Protein AF-A0A971KL78-F1 (afdb_monomer_lite)

pLDDT: mean 89.02, std 10.96, range [51.97, 97.44]

Structure (mmCIF, N/CA/C/O backbone):
data_AF-A0A971KL78-F1
#
_entry.id   AF-A0A971KL78-F1
#
loop_
_atom_site.group_PDB
_atom_site.id
_atom_site.type_symbol
_atom_site.label_atom_id
_atom_site.label_alt_id
_atom_site.label_comp_id
_atom_site.label_asym_id
_atom_site.label_entity_id
_atom_site.label_seq_id
_atom_site.pdbx_PDB_ins_code
_atom_site.Cartn_x
_atom_site.Cartn_y
_atom_site.Cartn_z
_atom_site.occupancy
_atom_site.B_iso_or_equiv
_atom_site.auth_seq_id
_atom_site.auth_comp_id
_atom_site.auth_asym_id
_atom_site.auth_atom_id
_atom_site.pdbx_PDB_model_num
ATOM 1 N N . MET A 1 1 ? -12.984 -8.603 -18.572 1.00 73.31 1 MET A N 1
ATOM 2 C CA . MET A 1 1 ? -12.598 -7.191 -18.799 1.00 73.31 1 MET A CA 1
ATOM 3 C C . MET A 1 1 ? -12.583 -6.493 -17.452 1.00 73.31 1 MET A C 1
ATOM 5 O O . MET A 1 1 ? -13.339 -6.911 -16.586 1.00 73.31 1 MET A O 1
ATOM 9 N N . VAL A 1 2 ? -11.698 -5.517 -17.258 1.00 88.19 2 VAL A N 1
ATOM 10 C CA . VAL A 1 2 ? -11.630 -4.699 -16.035 1.00 88.19 2 VAL A CA 1
ATOM 11 C C . VAL A 1 2 ? -12.185 -3.310 -16.336 1.00 88.19 2 VAL A C 1
ATOM 13 O O . VAL A 1 2 ? -11.997 -2.821 -17.449 1.00 88.19 2 VAL A O 1
ATOM 16 N N . ASP A 1 3 ? -12.849 -2.686 -15.364 1.00 96.12 3 ASP A N 1
ATOM 17 C CA . ASP A 1 3 ? -13.501 -1.384 -15.555 1.00 96.12 3 ASP A CA 1
ATOM 18 C C . ASP A 1 3 ? -12.503 -0.219 -15.611 1.00 96.12 3 ASP A C 1
ATOM 20 O O . ASP A 1 3 ? -12.677 0.716 -16.389 1.00 96.12 3 ASP A O 1
ATOM 24 N N . ILE A 1 4 ? -11.441 -0.269 -14.796 1.00 94.56 4 ILE A N 1
ATOM 25 C CA . ILE A 1 4 ? -10.407 0.775 -14.737 1.00 94.56 4 ILE A CA 1
ATOM 26 C C . ILE A 1 4 ? -9.016 0.119 -14.681 1.00 94.56 4 ILE A C 1
ATOM 28 O O . ILE A 1 4 ? -8.547 -0.227 -13.594 1.00 94.56 4 ILE A O 1
ATOM 32 N N . PRO A 1 5 ? -8.340 -0.084 -15.828 1.00 93.56 5 PRO A N 1
ATOM 33 C CA . PRO A 1 5 ? -6.958 -0.553 -15.849 1.00 93.56 5 PRO A CA 1
ATOM 34 C C . PRO A 1 5 ? -5.993 0.586 -15.487 1.00 93.56 5 PRO A C 1
ATOM 36 O O . PRO A 1 5 ? -6.046 1.666 -16.073 1.00 93.56 5 PRO A O 1
ATOM 39 N N . LEU A 1 6 ? -5.081 0.337 -14.544 1.00 94.00 6 LEU A N 1
ATOM 40 C CA . LEU A 1 6 ? -3.993 1.254 -14.193 1.00 94.00 6 LEU A CA 1
ATOM 41 C C . LEU A 1 6 ? -2.659 0.622 -14.583 1.00 94.00 6 LEU A C 1
ATOM 43 O O . LEU A 1 6 ? -2.193 -0.317 -13.937 1.00 94.00 6 LEU A O 1
ATOM 47 N N . ASN A 1 7 ? -2.056 1.147 -15.646 1.00 93.12 7 ASN A N 1
ATOM 48 C CA . ASN A 1 7 ? -0.799 0.649 -16.190 1.00 93.12 7 ASN A CA 1
ATOM 49 C C . ASN A 1 7 ? 0.348 1.578 -15.786 1.00 93.12 7 ASN A C 1
ATOM 51 O O . ASN A 1 7 ? 0.187 2.798 -15.782 1.00 93.12 7 ASN A O 1
ATOM 55 N N . ALA A 1 8 ? 1.507 1.000 -15.481 1.00 91.00 8 ALA A N 1
ATOM 56 C CA . ALA A 1 8 ? 2.732 1.732 -15.202 1.00 91.00 8 ALA A CA 1
ATOM 57 C C . ALA A 1 8 ? 3.805 1.323 -16.213 1.00 91.00 8 ALA A C 1
ATOM 59 O O . ALA A 1 8 ? 3.870 0.164 -16.617 1.00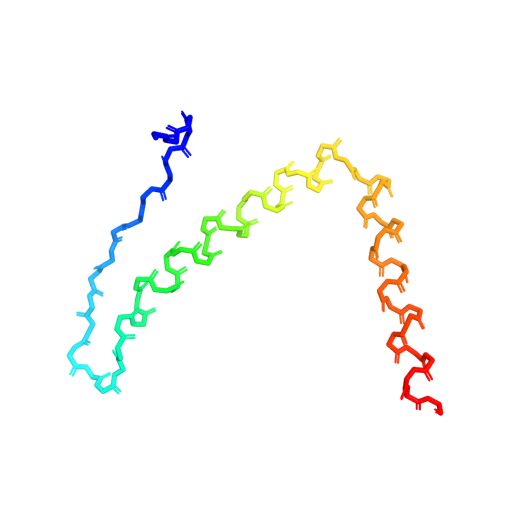 91.00 8 ALA A O 1
ATOM 60 N N . VAL A 1 9 ? 4.650 2.271 -16.609 1.00 89.38 9 VAL A N 1
ATOM 61 C CA . VAL A 1 9 ? 5.823 2.006 -17.448 1.00 89.38 9 VAL A CA 1
ATOM 62 C C . VAL A 1 9 ? 7.056 2.463 -16.689 1.00 89.38 9 VAL A C 1
ATOM 64 O O . VAL A 1 9 ? 7.066 3.539 -16.092 1.00 89.38 9 VAL A O 1
ATOM 67 N N . SER A 1 10 ? 8.093 1.638 -16.720 1.00 86.12 10 SER A N 1
ATOM 68 C CA . SER A 1 10 ? 9.373 1.890 -16.074 1.00 86.12 10 SER A CA 1
ATOM 69 C C . SER A 1 10 ? 10.503 1.402 -16.963 1.00 86.12 10 SER A C 1
ATOM 71 O O . SER A 1 10 ? 10.378 0.399 -17.666 1.00 86.12 10 SER A O 1
ATOM 73 N N . GLN A 1 11 ? 11.626 2.108 -16.915 1.00 85.94 11 GLN A N 1
ATOM 74 C CA . GLN A 1 11 ? 12.856 1.631 -17.521 1.00 85.94 11 GLN A CA 1
ATOM 75 C C . GLN A 1 11 ? 13.567 0.717 -16.524 1.00 85.94 11 GLN A C 1
ATOM 77 O O . GLN A 1 11 ? 13.924 1.150 -15.429 1.00 85.94 11 GLN A O 1
ATOM 82 N N . GLU A 1 12 ? 13.765 -0.542 -16.901 1.00 80.31 12 GLU A N 1
ATOM 83 C CA . GLU A 1 12 ? 14.524 -1.484 -16.083 1.00 80.31 12 GLU A CA 1
ATOM 84 C C . GLU A 1 12 ? 16.026 -1.237 -16.233 1.00 80.31 12 GLU A C 1
ATOM 86 O O . GLU A 1 12 ? 16.530 -0.973 -17.330 1.00 80.31 12 GLU A O 1
ATOM 91 N N . THR A 1 13 ? 16.753 -1.347 -15.125 1.00 79.56 13 THR A N 1
ATOM 92 C CA . THR A 1 13 ? 18.211 -1.438 -15.154 1.00 79.56 13 THR A CA 1
ATOM 93 C C . THR A 1 13 ? 18.605 -2.904 -15.302 1.00 79.56 13 THR A C 1
ATOM 95 O O . THR A 1 13 ? 17.966 -3.798 -14.756 1.00 79.56 13 THR A O 1
ATOM 98 N N . SER A 1 14 ? 19.680 -3.183 -16.037 1.00 70.88 14 SER A N 1
ATOM 99 C CA . SER A 1 14 ? 20.155 -4.549 -16.316 1.00 70.88 14 SER A CA 1
ATOM 100 C C . SER A 1 14 ? 20.755 -5.273 -15.098 1.00 70.88 14 SER A C 1
ATOM 102 O O . SER A 1 14 ? 21.345 -6.345 -15.237 1.00 70.88 14 SER A O 1
ATOM 104 N N . TYR A 1 15 ? 20.638 -4.699 -13.898 1.00 65.62 15 TYR A N 1
ATOM 105 C CA . TYR A 1 15 ? 21.307 -5.180 -12.698 1.00 65.62 15 TYR A CA 1
ATOM 106 C C . TYR A 1 15 ? 20.394 -6.112 -11.883 1.00 65.62 15 TYR A C 1
ATOM 108 O O . TYR A 1 15 ? 19.557 -5.666 -11.108 1.00 65.62 15 TYR A O 1
ATOM 116 N N . GLN A 1 16 ? 20.576 -7.417 -12.096 1.00 58.84 16 GLN A N 1
ATOM 117 C CA . GLN A 1 16 ? 20.249 -8.569 -11.231 1.00 58.84 16 GLN A CA 1
ATOM 118 C C . GLN A 1 16 ? 18.905 -8.669 -10.470 1.00 58.84 16 GLN A C 1
ATOM 120 O O . GLN A 1 16 ? 18.790 -9.534 -9.604 1.00 58.84 16 GLN A O 1
ATOM 125 N N . PHE A 1 17 ? 17.850 -7.928 -10.814 1.00 64.94 17 PHE A N 1
ATOM 126 C CA . PHE A 1 17 ? 16.519 -8.181 -10.245 1.00 64.94 17 PHE A CA 1
ATOM 127 C C . PHE A 1 17 ? 15.414 -8.136 -11.300 1.00 64.94 17 PHE A C 1
ATOM 129 O O . PHE A 1 17 ? 15.350 -7.225 -12.121 1.00 64.94 17 PHE A O 1
ATOM 136 N N . GLU A 1 18 ? 14.532 -9.136 -11.264 1.00 64.88 18 GLU A N 1
ATOM 137 C CA . GLU A 1 18 ? 13.343 -9.218 -12.110 1.00 64.88 18 GLU A CA 1
ATOM 138 C C . GLU A 1 18 ? 12.451 -7.980 -11.888 1.00 64.88 18 GLU A C 1
ATOM 140 O O . GLU A 1 18 ? 11.943 -7.760 -10.788 1.00 64.88 18 GLU A O 1
ATOM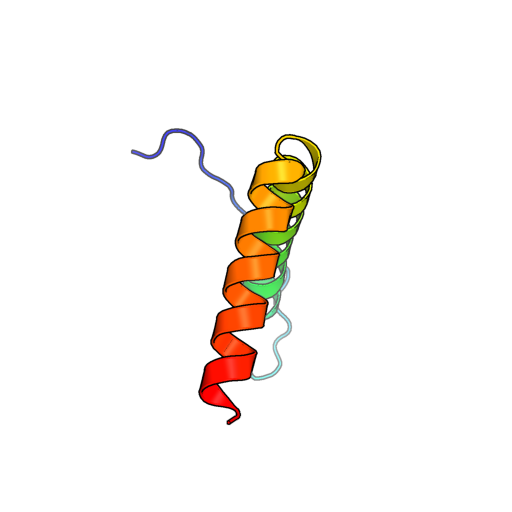 145 N N . ALA A 1 19 ? 12.296 -7.162 -12.937 1.00 79.25 19 ALA A N 1
ATOM 146 C CA . ALA A 1 19 ? 11.354 -6.040 -13.061 1.00 79.25 19 ALA A CA 1
ATOM 147 C C . ALA A 1 19 ? 11.220 -5.125 -11.818 1.00 79.25 19 ALA A C 1
ATOM 149 O O . ALA A 1 19 ? 10.112 -4.772 -11.392 1.00 79.25 19 ALA A O 1
ATOM 150 N N . PHE A 1 20 ? 12.343 -4.757 -11.192 1.00 86.62 20 PHE A N 1
ATOM 151 C CA . PHE A 1 20 ? 12.335 -3.979 -9.952 1.00 86.62 20 PHE A CA 1
ATOM 152 C C . PHE A 1 20 ? 11.765 -2.569 -10.149 1.00 86.62 20 PHE A C 1
ATOM 154 O O . PHE A 1 20 ? 10.974 -2.104 -9.322 1.00 86.62 20 PHE A O 1
ATOM 161 N N . ALA A 1 21 ? 12.110 -1.898 -11.253 1.00 88.81 21 ALA A N 1
ATOM 162 C CA . ALA A 1 21 ? 11.603 -0.558 -11.527 1.00 88.81 21 ALA A CA 1
ATOM 163 C C . ALA A 1 21 ? 10.086 -0.586 -11.783 1.00 88.81 21 ALA A C 1
ATOM 165 O O . ALA A 1 21 ? 9.360 0.287 -11.303 1.00 88.81 21 ALA A O 1
ATOM 166 N N . SER 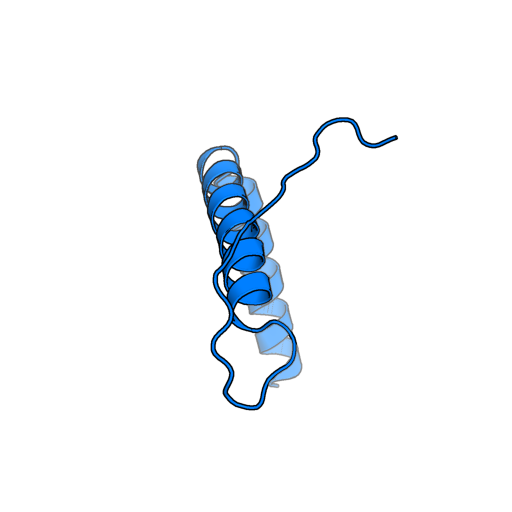A 1 22 ? 9.592 -1.631 -12.449 1.00 90.44 22 SER A N 1
ATOM 167 C CA . SER A 1 22 ? 8.166 -1.845 -12.705 1.00 90.44 22 SER A CA 1
ATOM 168 C C . SER A 1 22 ? 7.409 -2.050 -11.408 1.00 90.44 22 SER A C 1
ATOM 170 O O . SER A 1 22 ? 6.381 -1.411 -11.170 1.00 90.44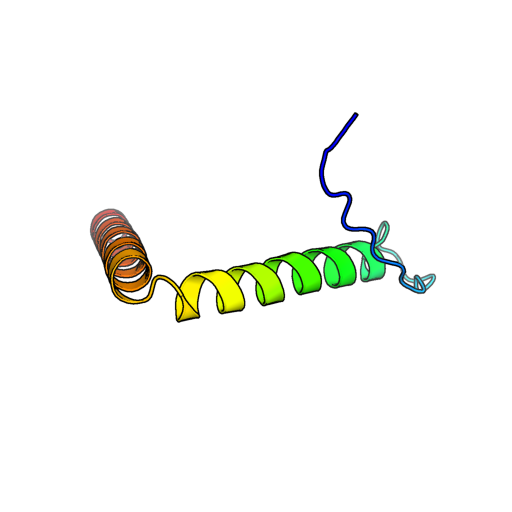 22 SER A O 1
ATOM 172 N N . ARG A 1 23 ? 7.963 -2.854 -10.496 1.00 91.31 23 ARG A N 1
ATOM 173 C CA . ARG A 1 23 ? 7.361 -3.061 -9.180 1.00 91.31 23 ARG A CA 1
ATOM 174 C C . ARG A 1 23 ? 7.271 -1.768 -8.376 1.00 91.31 23 ARG A C 1
ATOM 176 O O . ARG A 1 23 ? 6.239 -1.530 -7.750 1.00 91.31 23 ARG A O 1
ATOM 183 N N . ILE A 1 24 ? 8.305 -0.925 -8.408 1.00 92.75 24 ILE A N 1
ATOM 184 C CA . ILE A 1 24 ? 8.259 0.399 -7.773 1.00 92.75 24 ILE A CA 1
ATOM 185 C C . ILE A 1 24 ? 7.169 1.259 -8.414 1.00 92.75 24 ILE A C 1
ATOM 187 O O . ILE A 1 24 ? 6.349 1.816 -7.689 1.00 92.75 24 ILE A O 1
ATOM 191 N N . ALA A 1 25 ? 7.107 1.329 -9.745 1.00 93.56 25 ALA A N 1
ATOM 192 C CA . ALA A 1 25 ? 6.117 2.144 -10.447 1.00 93.56 25 ALA A CA 1
ATOM 193 C C . ALA A 1 25 ? 4.676 1.725 -10.097 1.00 93.56 25 ALA A C 1
ATOM 195 O O . ALA A 1 25 ? 3.827 2.568 -9.801 1.00 93.56 25 ALA A O 1
ATOM 196 N N . HIS A 1 26 ? 4.414 0.418 -10.028 1.00 95.25 26 HIS A N 1
ATOM 197 C CA . HIS A 1 26 ? 3.128 -0.110 -9.573 1.00 95.25 26 HIS A CA 1
ATOM 198 C C . HIS A 1 26 ? 2.852 0.174 -8.085 1.00 95.25 26 HIS A C 1
ATOM 200 O O . HIS A 1 26 ? 1.721 0.516 -7.733 1.00 95.25 26 HIS A O 1
ATOM 206 N N . LEU A 1 27 ? 3.856 0.095 -7.204 1.00 95.94 27 LEU A N 1
ATOM 207 C CA . LEU A 1 27 ? 3.706 0.473 -5.792 1.00 95.94 27 LEU A CA 1
ATOM 208 C C . LEU A 1 27 ? 3.398 1.965 -5.620 1.00 95.94 27 LEU A C 1
ATOM 210 O O . LEU A 1 27 ? 2.582 2.317 -4.771 1.00 95.94 27 LEU A O 1
ATOM 214 N N . SER A 1 28 ? 3.983 2.837 -6.442 1.00 96.06 28 SER A N 1
ATOM 215 C CA . SER A 1 28 ? 3.685 4.272 -6.426 1.00 96.06 28 SER A CA 1
ATOM 216 C C . SER A 1 28 ? 2.228 4.569 -6.788 1.00 96.06 28 SER A C 1
ATOM 218 O O . SER A 1 28 ? 1.614 5.437 -6.168 1.00 96.06 28 SER A O 1
ATOM 220 N N . ILE A 1 29 ? 1.640 3.828 -7.737 1.00 97.00 29 ILE A N 1
ATOM 221 C CA . ILE A 1 29 ? 0.203 3.937 -8.046 1.00 97.00 29 ILE A CA 1
ATOM 222 C C . ILE A 1 29 ? -0.634 3.586 -6.810 1.00 97.00 29 ILE A C 1
ATOM 224 O O . ILE A 1 29 ? -1.562 4.317 -6.462 1.00 97.00 29 ILE A O 1
ATOM 228 N N . ILE A 1 30 ? -0.298 2.487 -6.128 1.00 96.88 30 ILE A N 1
ATOM 229 C CA . ILE A 1 30 ? -1.006 2.053 -4.917 1.00 96.88 30 ILE A CA 1
ATOM 230 C C . ILE A 1 30 ? -0.901 3.115 -3.817 1.00 96.88 30 ILE A C 1
ATOM 232 O O . ILE A 1 30 ? -1.912 3.434 -3.189 1.00 96.88 30 ILE A O 1
ATOM 236 N N . ASP A 1 31 ? 0.283 3.693 -3.605 1.00 96.69 31 ASP A N 1
ATOM 237 C CA . ASP A 1 31 ? 0.498 4.721 -2.583 1.00 96.69 31 ASP A CA 1
ATOM 238 C C . ASP A 1 31 ? -0.326 5.989 -2.862 1.00 96.69 31 ASP A C 1
ATOM 240 O O . ASP A 1 31 ? -1.041 6.485 -1.986 1.00 96.69 31 ASP A O 1
ATOM 244 N N . ALA A 1 32 ? -0.343 6.459 -4.113 1.00 96.50 32 ALA A N 1
ATOM 245 C CA . ALA A 1 32 ? -1.150 7.611 -4.511 1.00 96.50 32 ALA A CA 1
ATOM 246 C C . ALA A 1 32 ? -2.656 7.377 -4.280 1.00 96.50 32 ALA A C 1
ATOM 248 O O . ALA A 1 32 ? -3.353 8.240 -3.733 1.00 96.50 32 ALA A O 1
ATOM 249 N N . LEU A 1 33 ? -3.162 6.192 -4.644 1.00 96.69 33 LEU A N 1
ATOM 250 C CA . LEU A 1 33 ? -4.554 5.812 -4.392 1.00 96.69 33 LEU A CA 1
ATOM 251 C C . LEU A 1 33 ? -4.855 5.735 -2.895 1.00 96.69 33 LEU A C 1
ATOM 253 O O . LEU A 1 33 ? -5.892 6.235 -2.449 1.00 96.69 33 LEU A O 1
ATOM 257 N N . TYR A 1 34 ? -3.948 5.148 -2.115 1.00 95.88 34 TYR A N 1
ATOM 258 C CA . TYR A 1 34 ? -4.090 5.044 -0.670 1.00 95.88 34 TYR A CA 1
ATOM 259 C C . TYR A 1 34 ? -4.212 6.424 -0.020 1.00 95.88 34 TYR A C 1
ATOM 261 O O . TYR A 1 34 ? -5.146 6.650 0.752 1.00 95.88 34 TYR A O 1
ATOM 269 N N . ILE A 1 35 ? -3.340 7.376 -0.371 1.00 96.44 35 ILE A N 1
ATOM 270 C CA . ILE A 1 35 ? -3.421 8.750 0.141 1.00 96.44 35 ILE A CA 1
ATOM 271 C C . ILE A 1 35 ? -4.733 9.419 -0.280 1.00 96.44 35 ILE A C 1
ATOM 273 O O . ILE A 1 35 ? -5.409 10.015 0.561 1.00 96.44 35 ILE A O 1
ATOM 277 N N . GLY A 1 36 ? -5.144 9.276 -1.543 1.00 96.44 36 GLY A N 1
ATOM 278 C CA . GLY A 1 36 ? -6.406 9.834 -2.034 1.00 96.44 36 GLY A CA 1
ATOM 279 C C . GLY A 1 36 ? -7.629 9.323 -1.264 1.00 96.44 36 GLY A C 1
ATOM 280 O O . GLY A 1 36 ? -8.490 10.108 -0.855 1.00 96.44 36 GLY A O 1
ATOM 281 N N . VAL A 1 37 ? -7.698 8.014 -1.009 1.00 96.12 37 VAL A N 1
ATOM 282 C CA . VAL A 1 37 ? -8.778 7.404 -0.217 1.00 96.12 37 VAL A CA 1
ATOM 283 C C . VAL A 1 37 ? -8.687 7.821 1.248 1.00 96.12 37 VAL A C 1
ATOM 285 O O . VAL A 1 37 ? -9.707 8.180 1.836 1.00 96.12 37 VAL A O 1
ATOM 288 N N . LYS A 1 38 ? -7.482 7.840 1.826 1.00 95.75 38 LYS A N 1
ATOM 289 C CA . LYS A 1 38 ? -7.239 8.258 3.212 1.00 95.75 38 LYS A CA 1
ATOM 290 C C . LYS A 1 38 ? -7.724 9.679 3.473 1.00 95.75 38 LYS A C 1
ATOM 292 O O . LYS A 1 38 ? -8.373 9.917 4.488 1.00 95.75 38 LYS A O 1
ATOM 297 N N . LEU A 1 39 ? -7.441 10.613 2.566 1.00 95.44 39 LEU A N 1
ATOM 298 C CA . LEU A 1 39 ? -7.893 12.001 2.690 1.00 95.44 39 LEU A CA 1
ATOM 299 C C . LEU A 1 39 ? -9.422 12.106 2.621 1.00 95.44 39 LEU A C 1
ATOM 301 O O . LEU A 1 39 ? -10.014 12.848 3.400 1.00 95.44 39 LEU A O 1
ATOM 305 N N . LYS A 1 40 ? -10.068 11.321 1.748 1.00 96.75 40 LYS A N 1
ATOM 306 C CA . LYS A 1 40 ? -11.536 11.281 1.627 1.00 96.75 40 LYS A CA 1
ATOM 307 C C . LYS A 1 40 ? -12.232 10.558 2.785 1.00 96.75 40 LYS A C 1
ATOM 309 O O . LYS A 1 40 ? -13.390 10.844 3.064 1.00 96.75 40 LYS A O 1
ATOM 314 N N . ARG A 1 41 ? -11.567 9.597 3.434 1.00 96.25 41 ARG A N 1
ATOM 315 C CA . ARG A 1 41 ? -12.138 8.706 4.464 1.00 96.25 41 ARG A CA 1
ATOM 316 C C . ARG A 1 41 ? -11.302 8.720 5.743 1.00 96.25 41 ARG A C 1
ATOM 318 O O . ARG A 1 41 ? -10.911 7.667 6.254 1.00 96.25 41 ARG A O 1
ATOM 325 N N . LYS A 1 42 ? -11.003 9.918 6.245 1.00 93.56 42 LYS A N 1
ATOM 326 C CA . LYS A 1 42 ? -10.055 10.140 7.346 1.00 93.56 42 LYS A CA 1
ATOM 327 C C . LYS A 1 42 ? -10.386 9.328 8.603 1.00 93.56 42 LYS A C 1
ATOM 329 O O . LYS A 1 42 ? -9.508 8.635 9.111 1.00 93.56 42 LYS A O 1
ATOM 334 N N . ASP A 1 43 ? -11.634 9.366 9.066 1.00 95.94 43 ASP A N 1
ATOM 335 C CA . ASP A 1 43 ? -12.029 8.719 10.327 1.00 95.94 43 ASP A CA 1
ATOM 336 C C . ASP A 1 43 ? -11.958 7.191 10.241 1.00 95.94 43 ASP A C 1
ATOM 338 O O . ASP A 1 43 ? -11.308 6.558 11.073 1.00 95.94 43 ASP A O 1
ATOM 342 N N . LEU A 1 44 ? -12.505 6.610 9.166 1.00 96.31 44 LEU A N 1
ATOM 343 C CA . LEU A 1 44 ? -12.401 5.172 8.886 1.00 96.31 44 LEU A CA 1
ATOM 344 C C . LEU A 1 44 ? -10.941 4.720 8.766 1.00 96.31 44 LEU A C 1
ATOM 346 O O . LEU A 1 44 ? -10.564 3.656 9.255 1.00 96.31 44 LEU A O 1
ATOM 350 N N . THR A 1 45 ? -10.098 5.543 8.137 1.00 95.50 45 THR A N 1
ATOM 351 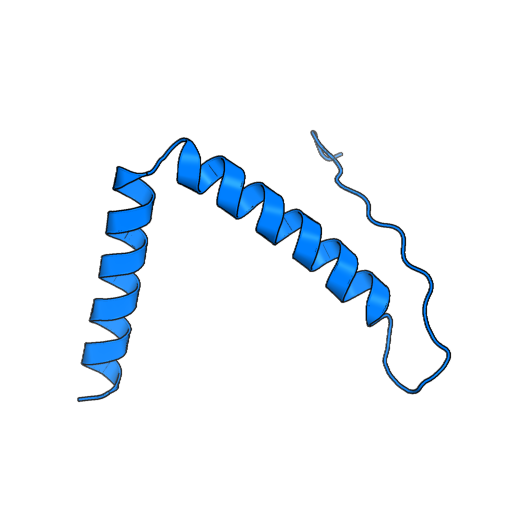C CA . THR A 1 45 ? -8.672 5.234 7.990 1.00 95.50 45 THR A CA 1
ATOM 352 C C . THR A 1 45 ? -7.956 5.259 9.340 1.00 95.50 45 THR A C 1
ATOM 354 O O . THR A 1 45 ? -7.155 4.373 9.629 1.00 95.50 45 THR A O 1
ATOM 357 N N . ASN A 1 46 ? -8.258 6.236 10.198 1.00 95.56 46 ASN A N 1
ATOM 358 C CA . ASN A 1 46 ? -7.688 6.311 11.542 1.00 95.56 46 ASN A CA 1
ATOM 359 C C . ASN A 1 46 ? -8.107 5.118 12.408 1.00 95.56 46 ASN A C 1
ATOM 361 O O . ASN A 1 46 ? -7.271 4.561 13.120 1.00 95.56 46 ASN A O 1
ATOM 365 N N . GLU A 1 47 ? -9.371 4.697 12.324 1.00 97.44 47 GLU A N 1
ATOM 366 C CA . GLU A 1 47 ? -9.864 3.516 13.033 1.00 97.44 47 GLU A CA 1
ATOM 367 C C . GLU A 1 47 ? -9.142 2.241 12.571 1.00 97.44 47 GLU A C 1
ATOM 369 O O . GLU A 1 47 ? -8.659 1.467 13.401 1.00 97.44 47 GLU A O 1
ATOM 374 N N . ALA A 1 48 ? -8.996 2.048 11.257 1.00 95.12 48 ALA A N 1
ATOM 375 C CA . ALA A 1 48 ? -8.273 0.910 10.695 1.00 95.12 48 ALA A CA 1
ATOM 376 C C . ALA A 1 48 ? -6.799 0.881 11.146 1.00 95.12 48 ALA A C 1
ATOM 378 O O . ALA A 1 48 ? -6.304 -0.157 11.592 1.00 95.12 48 ALA A O 1
ATOM 379 N N . ILE A 1 49 ? -6.110 2.030 11.112 1.00 94.94 49 ILE A N 1
ATOM 380 C CA . ILE A 1 49 ? -4.724 2.153 11.593 1.00 94.94 49 ILE A CA 1
ATOM 381 C C . ILE A 1 49 ? -4.633 1.842 13.091 1.00 94.94 49 ILE A C 1
ATOM 383 O O . ILE A 1 49 ? -3.684 1.182 13.520 1.00 94.94 49 ILE A O 1
ATOM 387 N N . LYS A 1 50 ? -5.601 2.299 13.894 1.00 96.38 50 LYS A N 1
ATOM 388 C CA . LYS A 1 50 ? -5.647 2.010 15.331 1.00 96.38 50 LYS A CA 1
ATOM 389 C C . LYS A 1 50 ? -5.765 0.505 15.582 1.00 96.38 50 LYS A C 1
ATOM 391 O O . LYS A 1 50 ? -4.923 -0.041 16.287 1.00 96.38 50 LYS A O 1
ATOM 396 N N . LYS A 1 51 ? -6.720 -0.173 14.933 1.00 96.06 51 LYS A N 1
ATOM 397 C CA . LYS A 1 51 ? -6.907 -1.633 15.041 1.00 96.06 51 LYS A CA 1
ATOM 398 C C . LYS A 1 51 ? -5.639 -2.406 14.682 1.00 96.06 51 LYS A C 1
ATOM 400 O O . LYS A 1 51 ? -5.230 -3.292 15.425 1.00 96.06 51 LYS A O 1
ATOM 405 N N . MET A 1 52 ? -4.986 -2.035 13.580 1.00 94.62 52 MET A N 1
ATOM 406 C CA . MET A 1 52 ? -3.724 -2.650 13.162 1.00 94.62 52 MET A CA 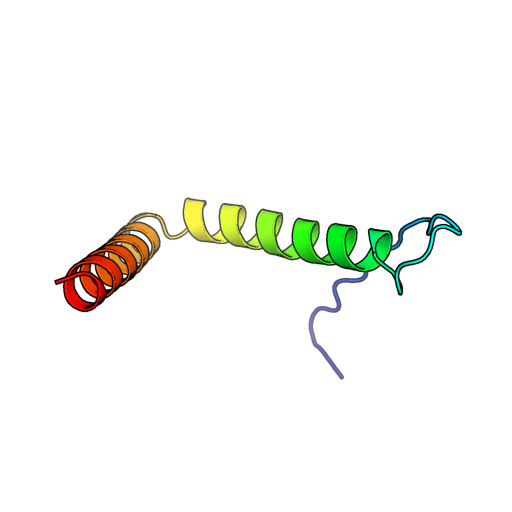1
ATOM 407 C C . MET A 1 52 ? -2.630 -2.487 14.227 1.00 94.62 52 MET A C 1
ATOM 409 O O . MET A 1 52 ? -1.945 -3.448 14.567 1.00 94.62 52 MET A O 1
ATOM 413 N N . ARG A 1 53 ? -2.467 -1.277 14.777 1.00 93.94 53 ARG A N 1
ATOM 414 C CA . ARG A 1 53 ? -1.477 -1.012 15.834 1.00 93.94 53 ARG A CA 1
ATOM 415 C C . ARG A 1 53 ? -1.770 -1.796 17.107 1.00 93.94 53 ARG A C 1
ATOM 417 O O . ARG A 1 53 ? -0.836 -2.299 17.722 1.00 93.94 53 ARG A O 1
ATOM 424 N N . ASP A 1 54 ? -3.035 -1.889 17.496 1.00 95.50 54 ASP A N 1
ATOM 425 C CA . ASP A 1 54 ? -3.443 -2.620 18.693 1.00 95.50 54 ASP A CA 1
ATOM 426 C C . ASP A 1 54 ? -3.193 -4.129 18.527 1.00 95.50 54 ASP A C 1
ATOM 428 O O . ASP A 1 54 ? -2.631 -4.747 19.426 1.00 95.50 54 ASP A O 1
ATOM 432 N N . ALA A 1 55 ? -3.461 -4.702 17.348 1.00 94.56 55 ALA A N 1
ATOM 433 C CA . ALA A 1 55 ? -3.122 -6.095 17.042 1.00 94.56 55 ALA A CA 1
ATOM 434 C C . ALA A 1 55 ? -1.608 -6.369 17.125 1.00 94.56 55 ALA A C 1
ATOM 436 O O . ALA A 1 55 ? -1.189 -7.334 17.758 1.00 94.56 55 ALA A O 1
ATOM 437 N N . ILE A 1 56 ? -0.774 -5.485 16.559 1.00 93.12 56 ILE A N 1
ATOM 438 C CA . ILE A 1 56 ? 0.694 -5.616 16.624 1.00 93.12 56 ILE A CA 1
ATOM 439 C C . ILE A 1 56 ? 1.201 -5.564 18.072 1.00 93.12 56 ILE A C 1
ATOM 441 O O . ILE A 1 56 ? 2.155 -6.264 18.411 1.00 93.12 56 ILE A O 1
ATOM 445 N N . LYS A 1 57 ? 0.588 -4.741 18.932 1.00 91.56 57 LYS A N 1
ATOM 446 C CA . LYS A 1 57 ? 0.934 -4.694 20.361 1.00 91.56 57 LYS A CA 1
ATOM 447 C C . LYS A 1 57 ? 0.617 -6.013 21.060 1.00 91.56 57 LYS A C 1
ATOM 449 O O . LYS A 1 57 ? 1.449 -6.468 21.832 1.00 91.56 57 LYS A O 1
ATOM 454 N N . ILE A 1 58 ? -0.537 -6.618 20.767 1.00 84.69 58 ILE A N 1
ATOM 455 C CA . ILE A 1 58 ? -0.942 -7.909 21.344 1.00 84.69 58 ILE A CA 1
ATOM 456 C C . ILE A 1 58 ? 0.040 -9.015 20.938 1.00 84.69 58 ILE A C 1
ATOM 458 O O . ILE A 1 58 ? 0.434 -9.800 21.783 1.00 84.69 58 ILE A O 1
ATOM 462 N N . THR A 1 59 ? 0.488 -9.057 19.678 1.00 77.00 59 THR A N 1
ATOM 463 C CA . THR A 1 59 ? 1.454 -10.075 19.208 1.00 77.00 59 THR A CA 1
ATOM 464 C C . THR A 1 59 ? 2.872 -9.890 19.769 1.00 77.00 59 THR A C 1
ATOM 466 O O . THR A 1 59 ? 3.686 -10.802 19.687 1.00 77.00 59 THR A O 1
ATOM 469 N N . ARG A 1 60 ? 3.202 -8.705 20.297 1.00 63.12 60 ARG A N 1
ATOM 470 C CA . ARG A 1 60 ? 4.507 -8.409 20.914 1.00 63.12 60 ARG A CA 1
ATOM 471 C C . ARG A 1 60 ? 4.528 -8.600 22.438 1.00 63.12 60 ARG A C 1
ATOM 473 O O . ARG A 1 60 ? 5.592 -8.392 23.019 1.00 63.12 60 ARG A O 1
ATOM 480 N N . MET A 1 61 ? 3.392 -8.934 23.058 1.00 51.97 61 MET A N 1
ATOM 481 C CA . MET A 1 61 ? 3.294 -9.338 24.468 1.00 51.97 61 MET A CA 1
ATOM 482 C C . MET A 1 61 ? 3.387 -10.852 24.620 1.00 51.97 61 MET A C 1
ATOM 484 O O . MET A 1 61 ? 2.945 -11.565 23.693 1.00 51.97 61 MET A O 1
#

Sequence (61 aa):
MVDIPLNAVSQETSYQFEAFASRIAHLSIIDALYIGVKLKRKDLTNEAIKKMRDAIKITRM

Foldseek 3Di:
DDPDDDAFDFDDDPPDDDCPRRVVRVVVVVVVVVVVVCVVVVVVVVVVVVVVVVVVVVVVD

Secondary structure (DSSP, 8-state):
--SS------PPPSSSSTTHHHHHHHHHHHHHHHHHHHHHTHHHHHHHHHHHHHHHHHHT-

Radius of gyration: 16.92 Å; chains: 1; bounding box: 35×22×43 Å